Protein AF-A0A6A6EWP1-F1 (afdb_monomer)

Organism: NCBI:txid1314779

Secondary structure (DSSP, 8-state):
-----PPPP------SS-TT----TTS-GGGPPPPHHHHHH-S-HHHHHHHHHHHHHHHHHS--SHHHHHHHHHHHT------

Radius of gyration: 21.74 Å; Cα contacts (8 Å, |Δi|>4): 18; chains: 1; bounding box: 44×54×56 Å

Solvent-accessible surface area (backbone atoms only — not comparable to full-atom values): 5596 Å² total; per-residue (Å²): 137,85,80,83,79,76,80,75,76,86,74,75,73,80,65,92,51,59,100,75,74,70,83,61,86,87,48,56,82,94,68,53,66,71,54,71,70,62,40,67,68,43,82,50,65,71,59,26,51,51,52,48,51,54,29,49,54,45,68,73,67,56,82,85,50,62,68,60,50,51,52,54,55,52,61,73,65,57,77,85,79,78,129

Sequence (83 aa):
MQKEKKPLPPVRPARADSGTAIDLTSVPVNERPLGFQEIIAVKSFAERMALYKRTRDYWATADHGLDEWVEKARVAQTPMFKV

Mean predicted aligned error: 13.06 Å

pLDDT: mean 75.74, std 15.72, range [41.78, 97.75]

Foldseek 3Di:
DDDDDDDDDPDDPPPPPDLQPDDCPVPDPVLDQDDPVVLVPDPDPVSSVVSVVSNVVCVVPDDSCPVVVVVVVVVVPDPPPDD

Structure (mmCIF, N/CA/C/O backbone):
data_AF-A0A6A6EWP1-F1
#
_entry.id   AF-A0A6A6EWP1-F1
#
loop_
_atom_site.group_PDB
_atom_site.id
_atom_site.type_symbol
_atom_site.label_atom_id
_atom_site.label_alt_id
_atom_site.label_comp_id
_atom_site.label_asym_id
_atom_site.label_entity_id
_atom_site.label_seq_id
_atom_site.pdbx_PDB_ins_code
_atom_site.Cartn_x
_atom_site.Cartn_y
_atom_site.Cartn_z
_atom_site.occupancy
_atom_site.B_iso_or_equiv
_atom_site.auth_seq_id
_atom_site.auth_comp_id
_atom_site.auth_asym_id
_atom_site.auth_atom_id
_atom_site.pdb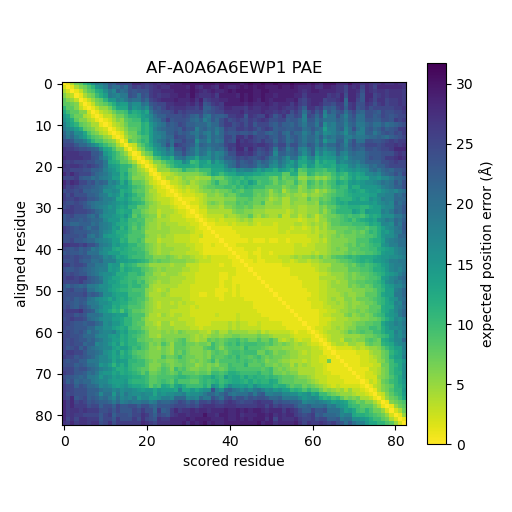x_PDB_model_num
ATOM 1 N N . MET A 1 1 ? 5.224 42.677 -39.374 1.00 41.78 1 MET A N 1
ATOM 2 C CA . MET A 1 1 ? 5.656 42.378 -37.992 1.00 41.78 1 MET A CA 1
ATOM 3 C C . MET A 1 1 ? 5.346 40.918 -37.690 1.00 41.78 1 MET A C 1
ATOM 5 O O . MET A 1 1 ? 4.187 40.583 -37.488 1.00 41.78 1 MET A O 1
ATOM 9 N N . GLN A 1 2 ? 6.349 40.042 -37.755 1.00 47.12 2 GLN A N 1
ATOM 10 C CA . GLN A 1 2 ? 6.218 38.622 -37.406 1.00 47.12 2 GLN A CA 1
ATOM 11 C C . GLN A 1 2 ? 6.389 38.505 -35.883 1.00 47.12 2 GLN A C 1
ATOM 13 O O . GLN A 1 2 ? 7.419 38.918 -35.358 1.00 47.12 2 GLN A O 1
ATOM 18 N N . LYS A 1 3 ? 5.376 38.017 -35.157 1.00 54.28 3 LYS A N 1
ATOM 19 C CA . LYS A 1 3 ? 5.509 37.694 -33.727 1.00 54.28 3 LYS A CA 1
ATOM 20 C C . LYS A 1 3 ? 6.161 36.316 -33.615 1.00 54.28 3 LYS A C 1
ATOM 22 O O . LYS A 1 3 ? 5.542 35.323 -33.990 1.00 54.28 3 LYS A O 1
ATOM 27 N N . GLU A 1 4 ? 7.386 36.257 -33.106 1.00 59.12 4 GLU A N 1
ATOM 28 C CA . GLU A 1 4 ? 8.055 34.998 -32.770 1.00 59.12 4 GLU A CA 1
ATOM 29 C C . GLU A 1 4 ? 7.227 34.221 -31.736 1.00 59.12 4 GLU A C 1
ATOM 31 O O . GLU A 1 4 ? 6.971 34.691 -30.624 1.00 59.12 4 GLU A O 1
ATOM 36 N N . LYS A 1 5 ? 6.786 33.014 -32.104 1.00 62.50 5 LYS A N 1
ATOM 37 C CA . LYS A 1 5 ? 6.192 32.064 -31.160 1.00 62.50 5 LYS A CA 1
ATOM 38 C C . LYS A 1 5 ? 7.323 31.468 -30.328 1.00 62.50 5 LYS A C 1
ATOM 40 O O . LYS A 1 5 ? 8.025 30.577 -30.800 1.00 62.50 5 LYS A O 1
ATOM 45 N N . LYS A 1 6 ? 7.496 31.947 -29.092 1.00 65.94 6 LYS A N 1
ATOM 46 C CA . LYS A 1 6 ? 8.361 31.278 -28.110 1.00 65.94 6 LYS A CA 1
ATOM 47 C C . LYS A 1 6 ? 7.929 29.808 -27.989 1.00 65.94 6 LYS A C 1
ATOM 49 O O . LYS A 1 6 ? 6.737 29.570 -27.772 1.00 65.94 6 LYS A O 1
ATOM 54 N N . PRO A 1 7 ? 8.848 28.836 -28.129 1.00 70.88 7 PRO A N 1
ATOM 55 C CA . PRO A 1 7 ? 8.510 27.437 -27.933 1.00 70.88 7 PRO A CA 1
ATOM 56 C C . PRO A 1 7 ? 8.046 27.247 -26.489 1.00 70.88 7 PRO A C 1
ATOM 58 O O . PRO A 1 7 ? 8.700 27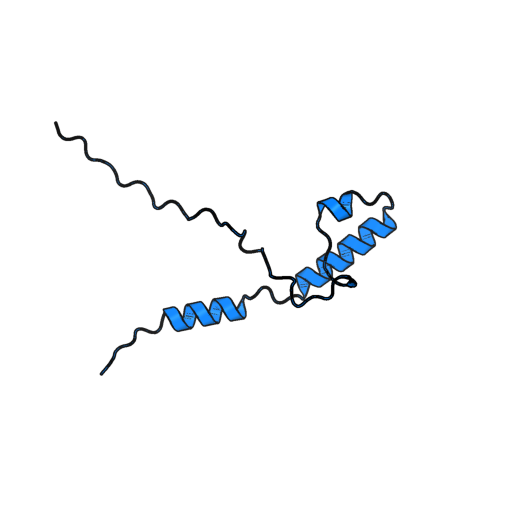.698 -25.546 1.00 70.88 7 PRO A O 1
ATOM 61 N N . LEU A 1 8 ? 6.875 26.632 -26.329 1.00 70.75 8 LEU A N 1
ATOM 62 C CA . LEU A 1 8 ? 6.361 26.259 -25.017 1.00 70.75 8 LEU A CA 1
ATOM 63 C C . LEU A 1 8 ? 7.366 25.305 -24.355 1.00 70.75 8 LEU A C 1
ATOM 65 O O . LEU A 1 8 ? 7.898 24.425 -25.038 1.00 70.75 8 LEU A O 1
ATOM 69 N N . PRO A 1 9 ? 7.640 25.464 -23.048 1.00 74.50 9 PRO A N 1
ATOM 70 C CA . PRO A 1 9 ? 8.482 24.517 -22.339 1.00 74.50 9 PRO A CA 1
ATOM 71 C C . PRO A 1 9 ? 7.866 23.116 -22.454 1.00 74.50 9 PRO A C 1
ATOM 73 O O . PRO A 1 9 ? 6.635 22.996 -22.444 1.00 74.50 9 PRO A O 1
ATOM 76 N N . PRO A 1 10 ? 8.690 22.061 -22.569 1.00 75.06 10 PRO A N 1
ATOM 77 C CA . PRO A 1 10 ? 8.194 20.696 -22.642 1.00 75.06 10 PRO A CA 1
ATOM 78 C C . PRO A 1 10 ? 7.305 20.420 -21.428 1.00 75.06 10 PRO A C 1
ATOM 80 O O . PRO A 1 10 ? 7.755 20.438 -20.280 1.00 75.06 10 PRO A O 1
ATOM 83 N N . VAL A 1 11 ? 6.016 20.204 -21.686 1.00 66.75 11 VAL A N 1
ATOM 84 C CA . VAL A 1 11 ? 5.062 19.803 -20.657 1.00 66.75 11 VAL A CA 1
ATOM 85 C C . VAL A 1 11 ? 5.410 18.367 -20.303 1.00 66.75 11 VAL A C 1
ATOM 87 O O . VAL A 1 11 ? 5.323 17.481 -21.153 1.00 66.75 11 VAL A O 1
ATOM 90 N N . ARG A 1 12 ? 5.852 18.134 -19.060 1.00 62.16 12 ARG A N 1
ATOM 91 C CA . ARG A 1 12 ? 6.001 16.768 -18.547 1.00 62.16 12 ARG A CA 1
ATOM 92 C C . ARG A 1 12 ? 4.664 16.057 -18.777 1.00 62.16 12 ARG A C 1
ATOM 94 O O . ARG A 1 12 ? 3.652 16.621 -18.352 1.00 62.16 12 ARG A O 1
ATOM 101 N N . PRO A 1 13 ? 4.639 14.882 -19.435 1.00 66.75 13 PRO A N 1
ATOM 102 C CA . PRO A 1 13 ? 3.416 14.108 -19.578 1.00 66.75 13 PRO A CA 1
ATOM 103 C C . PRO A 1 13 ? 2.737 14.022 -18.217 1.00 66.75 13 PRO A C 1
ATOM 105 O O . PRO A 1 13 ? 3.425 13.828 -17.206 1.00 66.75 13 PRO A O 1
ATOM 108 N N . ALA A 1 14 ? 1.417 14.226 -18.179 1.00 51.72 14 ALA A N 1
ATOM 109 C CA . ALA A 1 14 ? 0.656 13.921 -16.981 1.00 51.72 14 ALA A CA 1
ATOM 110 C C . ALA A 1 14 ? 1.017 12.482 -16.624 1.00 51.72 14 ALA A C 1
ATOM 112 O O . ALA A 1 14 ? 0.785 11.576 -17.422 1.00 51.72 14 ALA A O 1
ATOM 113 N N . ARG A 1 15 ? 1.696 12.309 -15.489 1.00 53.03 15 ARG A N 1
ATOM 114 C CA . ARG A 1 15 ? 1.992 10.996 -14.937 1.00 53.03 15 ARG A CA 1
ATOM 115 C C . ARG A 1 15 ? 0.624 10.350 -14.717 1.00 53.03 15 ARG A C 1
ATOM 117 O O . ARG A 1 15 ? -0.061 10.728 -13.770 1.00 53.03 15 ARG A O 1
ATOM 124 N N . ALA A 1 16 ? 0.184 9.502 -15.650 1.00 45.91 16 ALA A N 1
ATOM 125 C CA . ALA A 1 16 ? -1.084 8.765 -15.564 1.00 45.91 16 ALA A CA 1
ATOM 126 C C . ALA A 1 16 ? -1.102 7.848 -14.324 1.00 45.91 16 ALA A C 1
ATOM 128 O O . ALA A 1 16 ? -2.135 7.412 -13.834 1.00 45.91 16 ALA A O 1
ATOM 129 N N . ASP A 1 17 ? 0.090 7.644 -13.806 1.00 48.09 17 ASP A N 1
ATOM 130 C CA . ASP A 1 17 ? 0.572 6.817 -12.752 1.00 48.09 17 ASP A CA 1
ATOM 131 C C . ASP A 1 17 ? 1.572 7.694 -11.995 1.00 48.09 17 ASP A C 1
ATOM 133 O O . ASP A 1 17 ? 2.691 7.953 -12.443 1.00 48.09 17 ASP A O 1
ATOM 137 N N . SER A 1 18 ? 1.181 8.220 -10.829 1.00 45.59 18 SER A N 1
ATOM 138 C CA . SER A 1 18 ? 2.180 8.640 -9.840 1.00 45.59 18 SER A CA 1
ATOM 139 C C . SER A 1 18 ? 3.262 7.561 -9.822 1.00 45.59 18 SER A C 1
ATOM 141 O O . SER A 1 18 ? 2.889 6.395 -9.766 1.00 45.59 18 SER A O 1
ATOM 143 N N . GLY A 1 19 ? 4.556 7.895 -9.872 1.00 50.81 19 GLY A N 1
ATOM 144 C CA . GLY A 1 19 ? 5.657 6.908 -9.897 1.00 50.81 19 G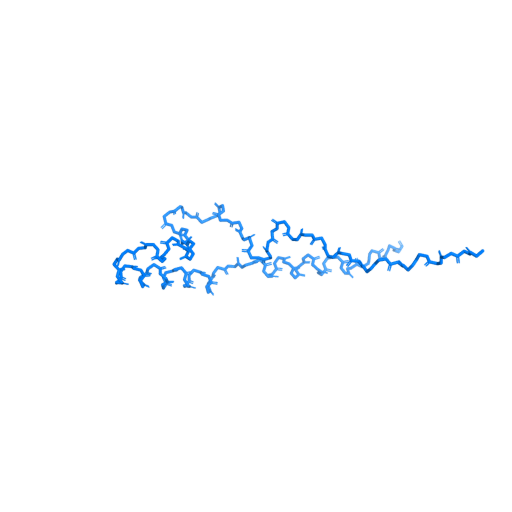LY A CA 1
ATOM 145 C C . GLY A 1 19 ? 5.744 5.984 -8.666 1.00 50.81 19 GLY A C 1
ATOM 146 O O . GLY A 1 19 ? 6.787 5.412 -8.400 1.00 50.81 19 GLY A O 1
ATOM 147 N N . THR A 1 20 ? 4.661 5.903 -7.898 1.00 49.06 20 THR A N 1
ATOM 148 C CA . THR A 1 20 ? 4.342 5.046 -6.761 1.00 49.06 20 THR A CA 1
ATOM 149 C C . THR A 1 20 ? 3.170 4.091 -7.050 1.00 49.06 20 THR A C 1
ATOM 151 O O . THR A 1 20 ? 2.739 3.386 -6.145 1.00 49.06 20 THR A O 1
ATOM 154 N N . ALA A 1 21 ? 2.586 4.095 -8.256 1.00 54.78 21 ALA A N 1
ATOM 155 C CA . ALA A 1 21 ? 1.551 3.146 -8.659 1.00 54.78 21 ALA A CA 1
ATOM 156 C C . ALA A 1 21 ? 2.220 1.796 -8.943 1.00 54.78 21 ALA A C 1
ATOM 158 O O . ALA A 1 21 ? 2.554 1.475 -10.079 1.00 54.78 21 ALA A O 1
ATOM 159 N N . ILE A 1 22 ? 2.490 1.049 -7.876 1.00 61.59 22 ILE A N 1
ATOM 160 C CA . ILE A 1 22 ? 3.005 -0.316 -7.957 1.00 61.59 22 ILE A CA 1
ATOM 161 C C . ILE A 1 22 ? 1.869 -1.294 -8.224 1.00 61.59 22 ILE A C 1
ATOM 163 O O . ILE A 1 22 ? 0.761 -1.165 -7.695 1.00 61.59 22 ILE A O 1
ATOM 167 N N . ASP A 1 23 ? 2.171 -2.284 -9.055 1.00 66.94 23 ASP A N 1
ATOM 168 C CA . ASP A 1 23 ? 1.259 -3.370 -9.351 1.00 66.94 23 ASP A CA 1
ATOM 169 C C . ASP A 1 23 ? 1.149 -4.319 -8.142 1.00 66.94 23 ASP A C 1
ATOM 171 O O . ASP A 1 23 ? 2.132 -4.901 -7.692 1.00 66.94 23 ASP A O 1
ATOM 175 N N . LEU A 1 24 ? -0.064 -4.470 -7.603 1.00 71.94 24 LEU A N 1
ATOM 176 C CA . LEU A 1 24 ? -0.372 -5.366 -6.480 1.00 71.94 24 LEU A CA 1
ATOM 177 C C . LEU A 1 24 ? -0.843 -6.756 -6.951 1.00 71.94 24 LEU A C 1
ATOM 179 O O . LEU A 1 24 ? -1.398 -7.521 -6.155 1.00 71.94 24 LEU A O 1
ATOM 183 N N . THR A 1 25 ? -0.677 -7.093 -8.236 1.00 74.06 25 THR A N 1
ATOM 184 C CA . THR A 1 25 ? -1.065 -8.401 -8.799 1.00 74.06 25 THR A CA 1
ATOM 185 C C . THR A 1 25 ? -0.386 -9.579 -8.106 1.00 74.06 25 THR A C 1
ATOM 187 O O . THR A 1 25 ? -1.022 -10.617 -7.934 1.00 74.06 25 THR A O 1
ATOM 190 N N . SER A 1 26 ? 0.859 -9.413 -7.656 1.00 73.69 26 SER A N 1
ATOM 191 C CA . SER A 1 26 ? 1.639 -10.451 -6.970 1.00 73.69 26 SER A CA 1
ATOM 192 C C . SER A 1 26 ? 1.323 -10.588 -5.477 1.00 73.69 26 SER A C 1
ATOM 194 O O . SER A 1 26 ? 1.701 -11.586 -4.865 1.00 73.69 26 SER A O 1
ATOM 196 N N . VAL A 1 27 ? 0.615 -9.620 -4.880 1.00 74.06 27 VAL A N 1
ATOM 197 C CA . VAL A 1 27 ? 0.316 -9.607 -3.442 1.00 74.06 27 VAL A CA 1
ATOM 198 C C . VAL A 1 27 ? -1.044 -10.261 -3.178 1.00 74.06 27 VAL A C 1
ATOM 200 O O . VAL A 1 27 ? -2.061 -9.786 -3.715 1.00 74.06 27 VAL A O 1
ATOM 203 N N . PRO A 1 28 ? -1.107 -11.297 -2.318 1.00 83.75 28 PRO A N 1
ATOM 204 C CA . PRO A 1 28 ? -2.363 -11.895 -1.876 1.00 83.75 28 PRO A CA 1
ATOM 205 C C . PRO A 1 28 ? -3.335 -10.844 -1.332 1.00 83.75 28 PRO A C 1
ATOM 207 O O . PRO A 1 28 ? -2.940 -9.925 -0.619 1.00 83.75 28 PRO A O 1
ATOM 210 N N . VAL A 1 29 ? -4.630 -10.963 -1.641 1.00 80.88 29 VAL A N 1
ATOM 211 C CA . VAL A 1 29 ? -5.643 -9.934 -1.311 1.00 80.88 29 VAL A CA 1
ATOM 212 C C . VAL A 1 29 ? -5.700 -9.624 0.191 1.00 80.88 29 VAL A C 1
ATOM 214 O O . VAL A 1 29 ? -5.852 -8.473 0.583 1.00 80.88 29 VAL A O 1
ATOM 217 N N . ASN A 1 30 ? -5.524 -10.640 1.033 1.00 79.88 30 ASN A N 1
ATOM 218 C CA . ASN A 1 30 ? -5.465 -10.548 2.495 1.00 79.88 30 ASN A CA 1
ATOM 219 C C . ASN A 1 30 ? -4.191 -9.865 3.036 1.00 79.88 30 ASN A C 1
ATOM 221 O O . ASN A 1 30 ? -4.128 -9.512 4.219 1.00 79.88 30 ASN A O 1
ATOM 225 N N . GLU A 1 31 ? -3.173 -9.712 2.196 1.00 77.38 31 GLU A N 1
ATOM 226 C CA . GLU A 1 31 ? -1.877 -9.108 2.509 1.00 77.38 31 GLU A CA 1
ATOM 227 C C . GLU A 1 31 ? -1.680 -7.739 1.870 1.00 77.38 31 GLU A C 1
ATOM 229 O O . GLU A 1 31 ? -0.724 -7.043 2.212 1.00 77.38 31 GLU A O 1
ATOM 234 N N . ARG A 1 32 ? -2.606 -7.315 1.004 1.00 83.31 32 ARG A N 1
ATOM 235 C CA . ARG A 1 32 ? -2.526 -6.010 0.359 1.00 83.31 32 ARG A CA 1
ATOM 236 C C . ARG A 1 32 ? -2.566 -4.890 1.403 1.00 83.31 32 ARG A C 1
ATOM 238 O O . ARG A 1 32 ? -3.444 -4.898 2.273 1.00 83.31 32 ARG A O 1
ATOM 245 N N . PRO A 1 33 ? -1.634 -3.925 1.329 1.00 85.44 33 PRO A N 1
ATOM 246 C CA . PRO A 1 33 ? -1.683 -2.746 2.180 1.00 85.44 33 PRO A CA 1
ATOM 247 C C . PRO A 1 33 ? -2.974 -1.964 1.922 1.00 85.44 33 PRO A C 1
ATOM 249 O O . PRO A 1 33 ? -3.398 -1.815 0.776 1.00 85.44 33 PRO A O 1
ATOM 252 N N . LEU A 1 34 ? -3.577 -1.436 2.987 1.00 87.56 34 LEU A N 1
ATOM 253 C CA . LEU A 1 34 ? -4.730 -0.547 2.860 1.00 87.56 34 LEU A CA 1
ATOM 254 C C . LEU A 1 34 ? -4.285 0.860 2.464 1.00 87.56 34 LEU A C 1
ATOM 256 O O . LEU A 1 34 ? -3.195 1.321 2.814 1.00 87.56 34 LEU A O 1
ATOM 260 N N . GLY A 1 35 ? -5.168 1.580 1.782 1.00 87.31 35 GLY A N 1
ATOM 261 C CA . GLY A 1 35 ? -4.992 2.997 1.519 1.00 87.31 35 GLY A CA 1
ATOM 262 C C . GLY A 1 35 ? -5.068 3.828 2.803 1.00 87.31 35 GLY A C 1
ATOM 263 O O . GLY A 1 35 ? -5.757 3.494 3.766 1.00 87.31 35 GLY A O 1
ATOM 264 N N . PHE A 1 36 ? -4.402 4.983 2.808 1.00 85.88 36 PHE A N 1
ATOM 265 C CA . PHE A 1 36 ? -4.387 5.880 3.970 1.00 85.88 36 PHE A CA 1
ATOM 266 C C . PHE A 1 36 ? -5.792 6.319 4.423 1.00 85.88 36 PHE A C 1
ATOM 268 O O . PHE A 1 36 ? -6.076 6.339 5.620 1.00 85.88 36 PHE A O 1
ATOM 275 N N . GLN A 1 37 ? -6.681 6.635 3.476 1.00 90.00 37 GLN A N 1
ATOM 276 C CA . GLN A 1 37 ? -8.059 7.044 3.780 1.00 90.00 37 GLN A CA 1
ATOM 277 C C . GLN A 1 37 ? -8.867 5.910 4.423 1.00 90.00 37 GLN A C 1
ATOM 279 O O . GLN A 1 37 ? -9.632 6.149 5.356 1.00 90.00 37 GLN A O 1
ATOM 284 N N . GLU A 1 38 ? -8.650 4.671 3.979 1.00 90.62 38 GLU A N 1
ATOM 285 C CA . GLU A 1 38 ? -9.300 3.483 4.538 1.00 90.62 38 GLU A CA 1
ATOM 286 C C . GLU A 1 38 ? -8.836 3.240 5.976 1.00 90.62 38 GLU A C 1
ATOM 288 O O . GLU A 1 38 ? -9.653 3.003 6.863 1.00 90.62 38 GLU A O 1
ATOM 293 N N . ILE A 1 39 ? -7.533 3.397 6.237 1.00 92.94 39 ILE A N 1
ATOM 294 C CA . ILE A 1 39 ? -6.964 3.285 7.585 1.00 92.94 39 ILE A CA 1
ATOM 295 C C . ILE A 1 39 ? -7.558 4.358 8.508 1.00 92.94 39 ILE A C 1
ATOM 297 O O . ILE A 1 39 ? -7.986 4.043 9.617 1.00 92.94 39 ILE A O 1
ATOM 301 N N . ILE A 1 40 ? -7.636 5.620 8.069 1.00 93.81 40 ILE A N 1
ATOM 302 C CA . ILE A 1 40 ? -8.211 6.709 8.879 1.00 93.81 40 ILE A CA 1
ATOM 303 C C . ILE A 1 40 ? -9.683 6.464 9.224 1.00 93.81 40 ILE A C 1
ATOM 305 O O . ILE A 1 40 ? -10.103 6.797 10.336 1.00 93.81 40 ILE A O 1
ATOM 309 N N . ALA A 1 41 ? -10.452 5.872 8.308 1.00 96.25 41 ALA A N 1
ATOM 310 C CA . ALA A 1 41 ? -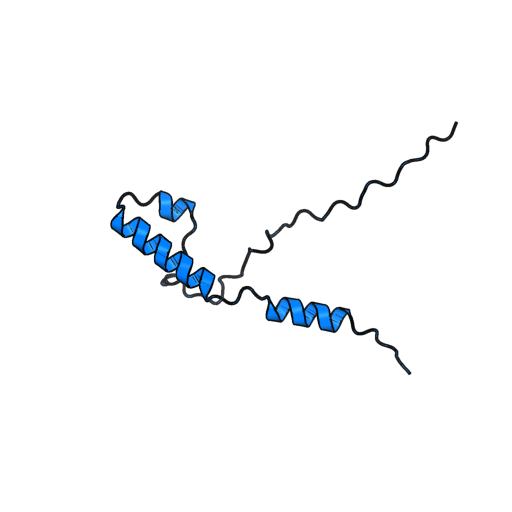11.869 5.588 8.513 1.00 96.25 41 ALA A CA 1
ATOM 311 C C . ALA A 1 41 ? -12.132 4.578 9.651 1.00 96.25 41 ALA A C 1
ATOM 313 O O . ALA A 1 41 ? -13.235 4.546 10.206 1.00 96.25 41 ALA A O 1
ATOM 314 N N . VAL A 1 42 ? -11.131 3.785 10.054 1.00 95.62 42 VAL A N 1
ATOM 315 C CA . VAL A 1 42 ? -11.246 2.825 11.161 1.00 95.62 42 VAL A CA 1
ATOM 316 C C . VAL A 1 42 ? -11.431 3.559 12.486 1.00 95.62 42 VAL A C 1
ATOM 318 O O . VAL A 1 42 ? -10.581 4.345 12.910 1.00 95.6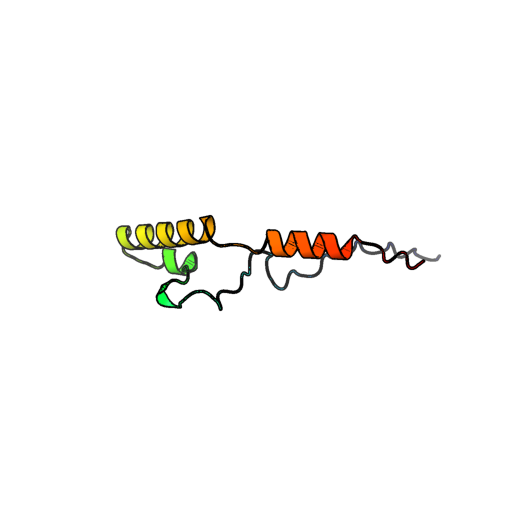2 42 VAL A O 1
ATOM 321 N N . LYS A 1 43 ? -12.551 3.295 13.170 1.00 97.00 43 LYS A N 1
ATOM 322 C CA . LYS A 1 43 ? -12.942 3.996 14.407 1.00 97.00 43 LYS A CA 1
ATOM 323 C C . LYS A 1 43 ? -12.045 3.654 15.596 1.00 97.00 43 LYS A C 1
ATOM 325 O O . LYS A 1 43 ? -11.728 4.534 16.391 1.00 97.00 43 LYS A O 1
ATOM 330 N N . SER A 1 44 ? -11.644 2.389 15.718 1.00 97.75 44 SER A N 1
ATOM 331 C CA . SER A 1 44 ? -10.782 1.929 16.806 1.00 97.75 44 SER A CA 1
ATOM 332 C C . SER A 1 44 ? -9.351 2.418 16.600 1.00 97.75 44 SER A C 1
ATOM 334 O O . SER A 1 44 ? -8.728 2.142 15.577 1.00 97.75 44 SER A O 1
ATOM 336 N N . PHE A 1 45 ? -8.803 3.121 17.593 1.00 96.44 45 PHE A N 1
ATOM 337 C CA . PHE A 1 45 ? -7.423 3.601 17.535 1.00 96.44 45 PHE A CA 1
ATOM 338 C C . PHE A 1 45 ? -6.412 2.450 17.481 1.00 96.44 45 PHE A C 1
ATOM 340 O O . PHE A 1 45 ? -5.473 2.493 16.688 1.00 96.44 45 PHE A O 1
ATOM 347 N N . ALA A 1 46 ? -6.610 1.416 18.305 1.00 97.75 46 ALA A N 1
ATOM 348 C CA . ALA A 1 46 ? -5.708 0.269 18.362 1.00 97.75 46 ALA A CA 1
ATOM 349 C C . ALA A 1 46 ? -5.648 -0.454 17.008 1.00 97.75 46 ALA A C 1
ATOM 351 O O . ALA A 1 46 ? -4.567 -0.761 16.508 1.00 97.75 46 ALA A O 1
ATOM 352 N N . GLU A 1 47 ? -6.810 -0.646 16.386 1.00 96.06 47 GLU A N 1
ATOM 353 C CA . GLU A 1 47 ? -6.936 -1.283 15.077 1.00 96.06 47 GLU A CA 1
ATOM 354 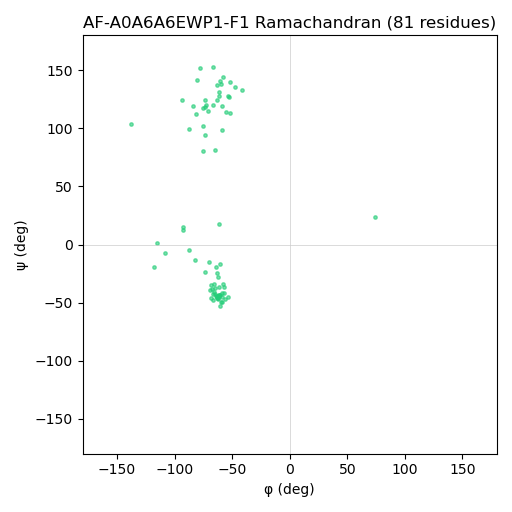C C . GLU A 1 47 ? -6.346 -0.412 13.962 1.00 96.06 47 GLU A C 1
ATOM 356 O O . GLU A 1 47 ? -5.524 -0.881 13.177 1.00 96.06 47 GLU A O 1
ATOM 361 N N . ARG A 1 48 ? -6.666 0.889 13.950 1.00 96.62 48 ARG A N 1
ATOM 362 C CA . ARG A 1 48 ? -6.077 1.863 13.023 1.00 96.62 48 ARG A CA 1
ATOM 363 C C . ARG A 1 48 ? -4.550 1.842 13.085 1.00 96.62 48 ARG A C 1
ATOM 365 O O . ARG A 1 48 ? -3.887 1.834 12.050 1.00 96.62 48 ARG A O 1
ATOM 372 N N . MET A 1 49 ? -3.985 1.822 14.292 1.00 97.19 49 MET A N 1
ATOM 373 C CA . MET A 1 49 ? -2.538 1.807 14.489 1.00 97.19 49 MET A CA 1
ATOM 374 C C . MET A 1 49 ? -1.909 0.492 14.019 1.00 97.19 49 MET A C 1
ATOM 376 O O . MET A 1 49 ? -0.826 0.507 13.433 1.00 97.19 49 MET A O 1
ATOM 380 N N . ALA A 1 50 ? -2.579 -0.641 14.242 1.00 95.38 50 ALA A N 1
ATOM 381 C CA . ALA A 1 50 ? -2.130 -1.935 13.739 1.00 95.38 50 ALA A CA 1
ATOM 382 C C . ALA A 1 50 ? -2.097 -1.962 12.200 1.00 95.38 50 ALA A C 1
ATOM 384 O O . ALA A 1 50 ? -1.089 -2.360 11.615 1.00 95.38 50 ALA A O 1
ATOM 385 N N . LEU A 1 51 ? -3.150 -1.461 11.545 1.00 93.75 51 LEU A N 1
ATOM 386 C CA . LEU A 1 51 ? -3.237 -1.379 10.083 1.00 93.75 51 LEU A CA 1
ATOM 387 C C . LEU A 1 51 ? -2.205 -0.419 9.487 1.00 93.75 51 LEU A C 1
ATOM 389 O O . LEU A 1 51 ? -1.569 -0.748 8.484 1.00 93.75 51 LEU A O 1
ATOM 393 N N . TYR A 1 52 ? -1.991 0.734 10.126 1.00 93.62 52 TYR A N 1
ATOM 394 C CA . TYR A 1 52 ? -0.939 1.671 9.737 1.00 93.62 52 TYR A CA 1
ATOM 395 C C . TYR A 1 52 ? 0.445 1.021 9.796 1.00 93.62 52 TYR A C 1
ATOM 397 O O . TYR A 1 52 ? 1.189 1.091 8.821 1.00 93.62 52 TYR A O 1
ATOM 405 N N . LYS A 1 53 ? 0.785 0.356 10.910 1.00 94.19 53 LYS A N 1
ATOM 406 C CA . LYS A 1 53 ? 2.082 -0.319 11.072 1.00 94.19 53 LYS A CA 1
ATOM 407 C C . LYS A 1 53 ? 2.288 -1.396 10.016 1.00 94.19 53 LYS A C 1
ATOM 409 O O . LYS A 1 53 ? 3.300 -1.367 9.331 1.00 94.19 53 LYS A O 1
ATOM 414 N N . ARG A 1 54 ? 1.297 -2.272 9.824 1.00 90.88 54 ARG A N 1
ATOM 415 C CA . ARG A 1 54 ? 1.350 -3.326 8.802 1.00 90.88 54 ARG A CA 1
ATOM 416 C C . ARG A 1 54 ? 1.582 -2.748 7.407 1.00 90.88 54 ARG A C 1
ATOM 418 O O . ARG A 1 54 ? 2.446 -3.219 6.679 1.00 90.88 54 ARG A O 1
ATOM 425 N N . THR A 1 55 ? 0.830 -1.708 7.0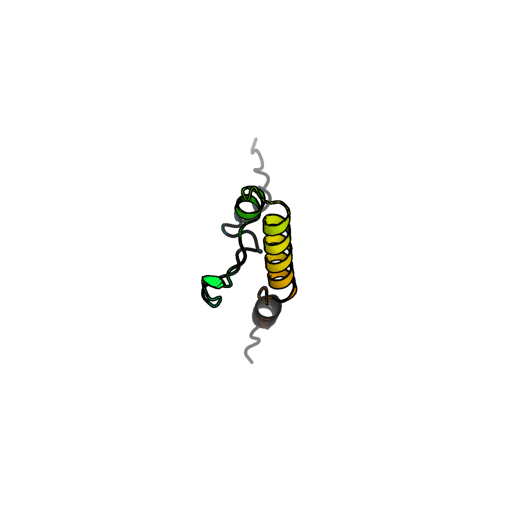58 1.00 90.44 55 THR A N 1
ATOM 426 C CA . THR A 1 55 ? 0.950 -1.033 5.761 1.00 90.44 55 THR A CA 1
ATOM 427 C C . THR A 1 55 ? 2.328 -0.396 5.596 1.00 90.44 55 THR A C 1
ATOM 429 O O . THR A 1 55 ? 2.972 -0.582 4.570 1.00 90.44 55 THR A O 1
ATOM 432 N N . ARG A 1 56 ? 2.822 0.309 6.619 1.00 90.56 56 ARG A N 1
ATOM 433 C CA . ARG A 1 56 ? 4.165 0.900 6.629 1.00 90.56 56 ARG A CA 1
ATOM 434 C C . ARG A 1 56 ? 5.255 -0.158 6.443 1.00 90.56 56 ARG A C 1
ATOM 436 O O . ARG A 1 56 ? 6.175 0.067 5.668 1.00 90.56 56 ARG A O 1
ATOM 443 N N . ASP A 1 57 ? 5.156 -1.283 7.145 1.00 89.88 57 ASP A N 1
ATOM 444 C CA . ASP A 1 57 ? 6.158 -2.350 7.097 1.00 89.88 57 ASP A CA 1
ATOM 445 C C . ASP A 1 57 ? 6.171 -3.041 5.720 1.00 89.88 57 ASP A C 1
ATOM 447 O O . ASP A 1 57 ? 7.241 -3.360 5.201 1.00 89.88 57 ASP A O 1
ATOM 451 N N . TYR A 1 58 ? 5.006 -3.169 5.072 1.00 86.75 58 TYR A N 1
ATOM 452 C CA . TYR A 1 58 ? 4.924 -3.586 3.671 1.00 86.75 58 TYR A CA 1
ATOM 453 C C . TYR A 1 58 ? 5.659 -2.595 2.760 1.00 86.75 58 TYR A C 1
ATOM 455 O O . TYR A 1 58 ? 6.565 -2.989 2.038 1.00 86.75 58 TYR A O 1
ATOM 463 N N . TRP A 1 59 ? 5.354 -1.296 2.836 1.00 83.62 59 TRP A N 1
ATOM 464 C CA . TRP A 1 59 ? 6.018 -0.288 1.996 1.00 83.62 59 TRP A CA 1
ATOM 465 C C . TRP A 1 59 ? 7.528 -0.185 2.244 1.00 83.62 59 TRP A C 1
ATOM 467 O O . TRP A 1 59 ? 8.272 0.174 1.337 1.00 83.62 59 TRP A O 1
ATOM 477 N N . ALA A 1 60 ? 7.991 -0.511 3.449 1.00 86.25 60 ALA A N 1
ATOM 478 C CA . ALA A 1 60 ? 9.412 -0.527 3.776 1.00 86.25 60 ALA A CA 1
ATOM 479 C C . ALA A 1 60 ? 10.170 -1.722 3.173 1.00 86.25 60 ALA A C 1
ATOM 481 O O . ALA A 1 60 ? 11.388 -1.642 3.034 1.00 86.25 60 ALA A O 1
ATOM 482 N N . THR A 1 61 ? 9.480 -2.821 2.856 1.00 84.12 61 THR A N 1
ATOM 483 C CA . THR A 1 61 ? 10.106 -4.084 2.421 1.00 84.12 61 THR A CA 1
ATOM 484 C C . THR A 1 61 ? 9.728 -4.510 1.006 1.00 84.12 61 THR A C 1
ATOM 486 O O . THR A 1 61 ? 10.443 -5.311 0.409 1.00 84.12 61 THR A O 1
ATOM 489 N N . ALA A 1 62 ? 8.633 -3.983 0.459 1.00 82.25 62 ALA A N 1
ATOM 490 C CA . ALA A 1 62 ? 8.229 -4.227 -0.914 1.00 82.25 62 ALA A CA 1
ATOM 491 C C . ALA A 1 62 ? 9.282 -3.684 -1.890 1.00 82.25 62 ALA A C 1
ATOM 493 O O . ALA A 1 62 ? 9.807 -2.584 -1.710 1.00 82.25 62 ALA A O 1
ATOM 494 N N . ASP A 1 63 ? 9.575 -4.464 -2.930 1.00 79.69 63 ASP A N 1
ATOM 495 C CA . ASP A 1 63 ? 10.366 -3.991 -4.059 1.00 79.69 63 ASP A CA 1
ATOM 496 C C . ASP A 1 63 ? 9.502 -3.051 -4.907 1.00 79.69 63 ASP A C 1
ATOM 498 O O . ASP A 1 63 ? 8.460 -3.439 -5.436 1.00 79.69 63 ASP A O 1
ATOM 502 N N . HIS A 1 64 ? 9.939 -1.798 -5.015 1.00 76.94 64 HIS A N 1
ATOM 503 C CA . HIS A 1 64 ? 9.245 -0.751 -5.768 1.00 76.94 64 HIS A CA 1
ATOM 504 C C . HIS A 1 64 ? 9.732 -0.645 -7.217 1.00 76.94 64 HIS A C 1
ATOM 506 O O . HIS A 1 64 ? 9.492 0.368 -7.873 1.00 76.94 64 HIS A O 1
ATOM 512 N N . GLY A 1 65 ? 10.448 -1.660 -7.710 1.00 75.75 65 GLY A N 1
ATOM 513 C CA . GLY A 1 65 ? 10.933 -1.722 -9.086 1.00 75.75 65 GLY A CA 1
ATOM 514 C C . GLY A 1 65 ? 12.108 -0.783 -9.352 1.00 75.75 65 GLY A C 1
ATOM 515 O O . GLY A 1 65 ? 12.329 -0.391 -10.498 1.00 75.75 65 GLY A O 1
ATOM 516 N N . LEU A 1 66 ? 12.865 -0.398 -8.313 1.00 79.56 66 LEU A N 1
ATOM 517 C CA . LEU A 1 66 ? 14.057 0.440 -8.484 1.00 79.56 66 LEU A CA 1
ATOM 518 C C . LEU A 1 66 ? 15.103 -0.288 -9.330 1.00 79.56 66 LEU A C 1
ATOM 520 O O . LEU A 1 66 ? 15.634 0.299 -10.271 1.00 79.56 66 LEU A O 1
ATOM 524 N N . ASP A 1 67 ? 15.352 -1.563 -9.037 1.00 78.62 67 ASP A N 1
ATOM 525 C CA . ASP 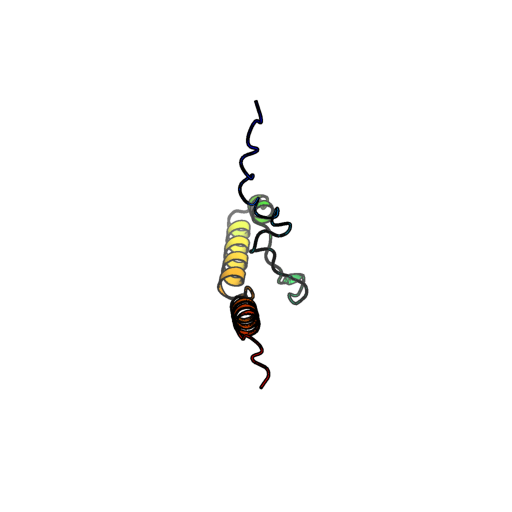A 1 67 ? 16.322 -2.375 -9.773 1.00 78.62 67 ASP A CA 1
ATOM 526 C C . ASP A 1 67 ? 15.892 -2.575 -11.231 1.00 78.62 67 ASP A C 1
ATOM 528 O O . ASP A 1 67 ? 16.692 -2.392 -12.150 1.00 78.62 67 ASP A O 1
ATOM 532 N N . GLU A 1 68 ? 14.605 -2.853 -11.469 1.00 79.94 68 GLU A N 1
ATOM 533 C CA . GLU A 1 68 ? 14.047 -2.953 -12.822 1.00 79.94 68 GLU A CA 1
ATOM 534 C C . GLU A 1 68 ? 14.193 -1.628 -13.589 1.00 79.94 68 GLU A C 1
ATOM 536 O O . GLU A 1 68 ? 14.571 -1.609 -14.766 1.00 79.94 68 GLU A O 1
ATOM 541 N N . TRP A 1 69 ? 13.915 -0.504 -12.926 1.00 79.81 69 TRP A N 1
ATOM 5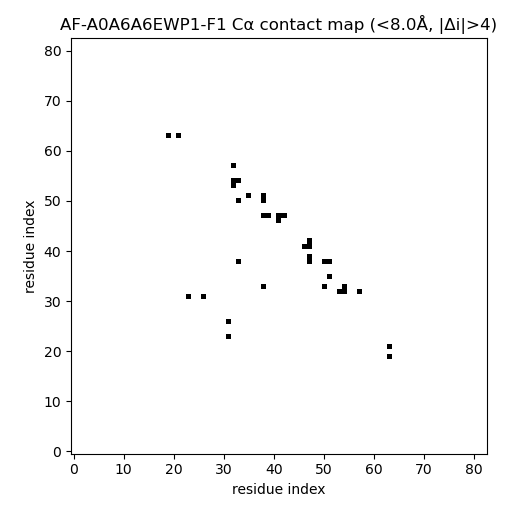42 C CA . TRP A 1 69 ? 14.062 0.822 -13.515 1.00 79.81 69 TRP A CA 1
ATOM 543 C C . TRP A 1 69 ? 15.522 1.135 -13.865 1.00 79.81 69 TRP A C 1
ATOM 545 O O . TRP A 1 69 ? 15.796 1.612 -14.972 1.00 79.81 69 TRP A O 1
ATOM 555 N N . VAL A 1 70 ? 16.462 0.828 -12.964 1.00 82.88 70 VAL A N 1
ATOM 556 C CA . VAL A 1 70 ? 17.904 1.003 -13.194 1.00 82.88 70 VAL A CA 1
ATOM 557 C C . VAL A 1 70 ? 18.373 0.146 -14.370 1.00 82.88 70 VAL A C 1
ATOM 559 O O . VAL A 1 70 ? 19.087 0.646 -15.242 1.00 82.88 70 VAL A O 1
ATOM 562 N N . GLU A 1 71 ? 17.938 -1.112 -14.452 1.00 82.56 71 GLU A N 1
ATOM 563 C CA . GLU A 1 71 ? 18.310 -2.008 -15.547 1.00 82.56 71 GLU A CA 1
ATOM 564 C C . GLU A 1 71 ? 17.787 -1.497 -16.899 1.00 82.56 71 GLU A C 1
ATOM 566 O O . GLU A 1 71 ? 18.548 -1.402 -17.866 1.00 82.56 71 GLU A O 1
ATOM 571 N N . LYS A 1 72 ? 16.523 -1.056 -16.973 1.00 78.69 72 LYS A N 1
ATOM 572 C CA . LYS A 1 72 ? 15.968 -0.434 -18.191 1.00 78.69 72 LYS A CA 1
ATOM 573 C C . LYS A 1 72 ? 16.751 0.813 -18.607 1.00 78.69 72 LYS A C 1
ATOM 575 O O . LYS A 1 72 ? 17.027 0.997 -19.795 1.00 78.69 72 LYS A O 1
ATOM 580 N N . ALA A 1 73 ? 17.132 1.658 -17.649 1.00 82.12 73 ALA A N 1
ATOM 581 C CA . ALA A 1 73 ? 17.920 2.859 -17.917 1.00 82.12 73 ALA A CA 1
ATOM 582 C C . ALA A 1 73 ? 19.338 2.534 -18.422 1.00 82.12 73 ALA A C 1
ATOM 584 O O . ALA A 1 73 ? 19.869 3.266 -19.262 1.00 82.12 73 ALA A O 1
ATOM 585 N N . ARG A 1 74 ? 19.939 1.432 -17.951 1.00 80.38 74 ARG A N 1
ATOM 586 C CA . ARG A 1 74 ? 21.234 0.927 -18.431 1.00 80.38 74 ARG A CA 1
ATOM 587 C C . ARG A 1 74 ? 21.148 0.434 -19.875 1.00 80.38 74 ARG A C 1
ATOM 589 O O . ARG A 1 74 ? 21.975 0.815 -20.703 1.00 80.38 74 ARG A O 1
ATOM 596 N N . VAL A 1 75 ? 20.133 -0.370 -20.196 1.00 75.31 75 VAL A N 1
ATOM 597 C CA . VAL A 1 75 ? 19.911 -0.880 -21.561 1.00 75.31 75 VAL A CA 1
ATOM 598 C C . VAL A 1 75 ? 19.679 0.272 -22.542 1.00 75.31 75 VAL A C 1
ATOM 600 O O . VAL A 1 75 ? 20.287 0.299 -23.609 1.00 75.31 75 VAL A O 1
ATOM 603 N N . ALA A 1 76 ? 18.880 1.274 -22.160 1.00 70.94 76 ALA A N 1
ATOM 604 C CA . ALA A 1 76 ? 18.634 2.458 -22.985 1.00 70.94 76 ALA A CA 1
ATOM 605 C C . ALA A 1 76 ? 19.895 3.309 -23.247 1.00 70.94 76 ALA A C 1
ATOM 607 O O . ALA A 1 76 ? 19.954 4.024 -24.245 1.00 70.94 76 ALA A O 1
ATOM 608 N N . GLN A 1 77 ? 20.902 3.234 -22.371 1.00 62.94 77 GLN A N 1
ATOM 609 C CA . GLN A 1 77 ? 22.166 3.966 -22.494 1.00 62.94 77 GLN A CA 1
ATOM 610 C C . GLN A 1 77 ? 23.240 3.247 -23.310 1.00 62.94 77 GLN A C 1
ATOM 612 O O . GLN A 1 77 ? 24.293 3.838 -23.529 1.00 62.94 77 GLN A O 1
ATOM 617 N N . THR A 1 78 ? 23.020 2.011 -23.767 1.00 56.59 78 THR A N 1
ATOM 618 C CA . THR A 1 78 ? 24.007 1.311 -24.600 1.00 56.59 78 THR A CA 1
ATOM 619 C C . THR A 1 78 ? 23.762 1.669 -26.070 1.00 56.59 78 THR A C 1
ATOM 621 O O . THR A 1 78 ? 22.854 1.102 -26.681 1.00 56.59 78 THR A O 1
ATOM 624 N N . PRO A 1 79 ? 24.516 2.605 -26.684 1.00 56.59 79 PRO A N 1
ATOM 625 C CA . PRO A 1 79 ? 24.412 2.818 -28.118 1.00 56.59 79 PRO A CA 1
ATOM 626 C C . PRO A 1 79 ? 24.853 1.538 -28.829 1.00 56.59 79 PRO A C 1
ATOM 628 O O . PRO A 1 79 ? 25.968 1.056 -28.625 1.00 56.59 79 PRO A O 1
ATOM 631 N N . MET A 1 80 ? 23.987 0.995 -29.687 1.00 59.81 80 MET A N 1
ATOM 632 C CA . MET A 1 80 ? 24.389 0.009 -30.687 1.00 59.81 80 MET A CA 1
ATOM 633 C C . MET A 1 80 ? 25.356 0.674 -31.676 1.00 59.81 80 MET A C 1
ATOM 635 O O . MET A 1 80 ? 24.959 1.094 -32.761 1.00 59.81 80 MET A O 1
ATOM 639 N N . PHE A 1 81 ? 26.635 0.775 -31.316 1.00 59.06 81 PHE A N 1
ATOM 640 C CA . PHE A 1 81 ? 27.694 0.931 -32.304 1.00 59.06 81 PHE A CA 1
ATOM 641 C C . PHE A 1 81 ? 27.867 -0.423 -32.986 1.00 59.06 81 PHE A C 1
ATOM 643 O O . PHE A 1 81 ? 28.523 -1.330 -32.480 1.00 59.06 81 PHE A O 1
ATOM 650 N N . LYS A 1 82 ? 27.175 -0.573 -34.115 1.00 50.84 82 LYS A N 1
ATOM 651 C CA . LYS A 1 82 ? 27.341 -1.694 -35.033 1.00 50.84 82 LYS A CA 1
ATOM 652 C C . LYS A 1 82 ? 28.645 -1.458 -35.804 1.00 50.84 82 LYS A C 1
ATOM 654 O O . LYS A 1 82 ? 28.763 -0.426 -36.463 1.00 50.84 82 LYS A O 1
ATOM 659 N N . VAL A 1 83 ? 29.608 -2.367 -35.633 1.00 47.53 83 VAL A N 1
ATOM 660 C CA . VAL A 1 83 ? 30.848 -2.469 -36.429 1.00 47.53 83 VAL A CA 1
ATOM 661 C C . VAL A 1 83 ? 30.511 -2.965 -37.830 1.00 47.53 83 VAL A C 1
ATOM 663 O O . VAL A 1 83 ? 29.605 -3.826 -37.928 1.00 47.53 83 VAL A O 1
#

Nearest PDB structures (foldseek):
  6yw5-assembly1_ZZ  TM=3.381E-01  e=7.985E+00  Neurospora crassa OR74A